Protein AF-A0A423VY91-F1 (afdb_monomer_lite)

Foldseek 3Di:
DDDPAPCVCVPDPADEAEAALNPDDDPPNQGDDRHYGHQQLVQADWDADPVRPDIDGGQNHFQLSNCVVCVVVVDDAQAAPDRSHGGNVQLVVQHHGPCCVPQNTRVSRDPDDDDDDDDDDD

pLDDT: mean 89.44, std 15.61, range [34.31, 98.62]

Structure (mmCIF, N/CA/C/O backbone):
data_AF-A0A423VY91-F1
#
_entry.id   AF-A0A423VY91-F1
#
loop_
_atom_site.group_PDB
_atom_site.id
_atom_site.type_symbol
_atom_site.label_atom_id
_atom_site.label_alt_id
_atom_site.label_comp_id
_atom_site.label_asym_id
_atom_site.label_entity_id
_atom_site.label_seq_id
_atom_site.pdbx_PDB_ins_code
_atom_site.Cartn_x
_atom_site.Cartn_y
_atom_site.Cartn_z
_atom_site.occupancy
_atom_site.B_iso_or_equiv
_atom_site.auth_seq_id
_atom_site.auth_comp_id
_atom_site.auth_asym_id
_atom_site.auth_atom_id
_atom_site.pdbx_PDB_model_num
ATOM 1 N N . MET A 1 1 ? 13.676 -21.481 0.691 1.00 34.31 1 MET A N 1
ATOM 2 C CA . MET A 1 1 ? 13.414 -20.821 -0.604 1.00 34.31 1 MET A CA 1
ATOM 3 C C . MET A 1 1 ? 13.951 -19.410 -0.465 1.00 34.31 1 MET A C 1
ATOM 5 O O . MET A 1 1 ? 13.561 -18.755 0.490 1.00 34.31 1 MET A O 1
ATOM 9 N N . ALA A 1 2 ? 14.934 -19.019 -1.275 1.00 35.00 2 ALA A N 1
ATOM 10 C CA . ALA A 1 2 ? 15.563 -17.703 -1.169 1.00 35.00 2 ALA A CA 1
ATOM 11 C C . ALA A 1 2 ? 14.584 -16.615 -1.638 1.00 35.00 2 ALA A C 1
ATOM 13 O O . ALA A 1 2 ? 13.903 -16.809 -2.647 1.00 35.00 2 ALA A O 1
ATOM 14 N N . SER A 1 3 ? 14.489 -15.517 -0.885 1.00 37.69 3 SER A N 1
ATOM 15 C CA . SER A 1 3 ? 13.772 -14.312 -1.307 1.00 37.69 3 SER A CA 1
ATOM 16 C C . SER A 1 3 ? 14.386 -13.774 -2.604 1.00 37.69 3 SER A C 1
ATOM 18 O O . SER A 1 3 ? 15.598 -13.886 -2.785 1.00 37.69 3 SER A O 1
ATOM 20 N N . PRO A 1 4 ? 13.595 -13.209 -3.530 1.00 46.44 4 PRO A N 1
ATOM 21 C CA . PRO A 1 4 ? 14.158 -12.485 -4.660 1.00 46.44 4 PRO A CA 1
ATOM 22 C C . PRO A 1 4 ? 14.829 -11.206 -4.138 1.00 46.44 4 PRO A C 1
ATOM 24 O O . PRO A 1 4 ? 14.155 -10.234 -3.803 1.00 46.44 4 PRO A O 1
ATOM 27 N N . ASP A 1 5 ? 16.156 -11.235 -4.033 1.00 53.31 5 ASP A N 1
ATOM 28 C CA . ASP A 1 5 ? 16.967 -10.092 -3.623 1.00 53.31 5 ASP A CA 1
ATOM 29 C C . ASP A 1 5 ? 17.064 -9.067 -4.770 1.00 53.31 5 ASP A C 1
ATOM 31 O O . ASP A 1 5 ? 17.256 -9.412 -5.945 1.00 53.31 5 ASP A O 1
ATOM 35 N N . ILE A 1 6 ? 16.942 -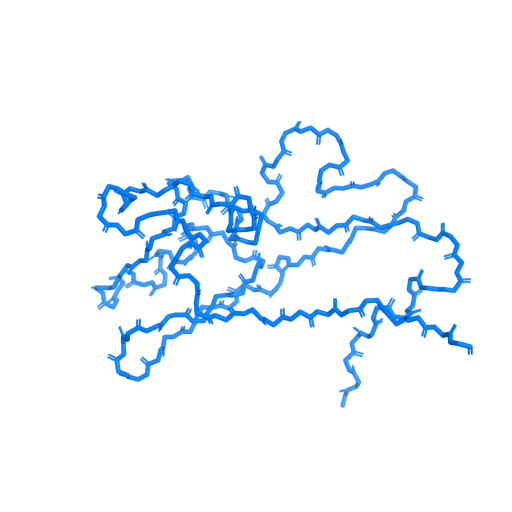7.779 -4.428 1.00 57.72 6 ILE A N 1
ATOM 36 C CA . ILE A 1 6 ? 17.064 -6.642 -5.364 1.00 57.72 6 ILE A CA 1
ATOM 37 C C . ILE A 1 6 ? 18.459 -6.556 -6.019 1.00 57.72 6 ILE A C 1
ATOM 39 O O . ILE A 1 6 ? 18.631 -5.886 -7.034 1.00 57.72 6 ILE A O 1
ATOM 43 N N . ASP A 1 7 ? 19.425 -7.313 -5.501 1.00 53.34 7 ASP A N 1
ATOM 44 C CA . ASP A 1 7 ? 20.802 -7.468 -5.978 1.00 53.34 7 ASP A CA 1
ATOM 45 C C . ASP A 1 7 ? 20.926 -7.822 -7.464 1.00 53.34 7 ASP A C 1
ATOM 47 O O . ASP A 1 7 ? 21.921 -7.491 -8.107 1.00 53.34 7 ASP A O 1
ATOM 51 N N . SER A 1 8 ? 19.924 -8.486 -8.048 1.00 53.03 8 SER A N 1
ATOM 52 C CA . SER A 1 8 ? 19.940 -8.804 -9.485 1.00 53.03 8 SER A CA 1
ATOM 53 C C . SER A 1 8 ? 19.848 -7.565 -10.389 1.00 53.03 8 SER A C 1
ATOM 55 O O . SER A 1 8 ? 20.242 -7.634 -11.552 1.00 53.03 8 SER A O 1
ATOM 57 N N . VAL A 1 9 ? 19.384 -6.428 -9.857 1.00 55.28 9 VAL A N 1
ATOM 58 C CA . VAL A 1 9 ? 19.322 -5.134 -10.558 1.00 55.28 9 VAL A CA 1
ATOM 59 C C . VAL A 1 9 ? 20.632 -4.339 -10.398 1.00 55.28 9 VAL A C 1
ATOM 61 O O . VAL A 1 9 ? 20.870 -3.400 -11.149 1.00 55.28 9 VAL A O 1
ATOM 64 N N . ASP A 1 10 ? 21.524 -4.742 -9.487 1.00 56.25 10 ASP A N 1
ATOM 65 C CA . ASP A 1 10 ? 22.726 -3.986 -9.088 1.00 56.25 10 ASP A CA 1
ATOM 66 C C . ASP A 1 10 ? 24.012 -4.376 -9.854 1.00 56.25 10 ASP A C 1
ATOM 68 O O . ASP A 1 10 ? 25.097 -3.865 -9.595 1.00 56.25 10 ASP A O 1
ATOM 72 N N . GLN A 1 11 ? 23.942 -5.270 -10.848 1.00 50.97 11 GLN A N 1
ATOM 73 C CA . GLN A 1 11 ? 25.140 -5.706 -11.597 1.00 50.97 11 GLN A CA 1
ATOM 74 C C . GLN A 1 11 ? 25.591 -4.730 -12.714 1.00 50.97 11 GLN A C 1
ATOM 76 O O . GLN A 1 11 ? 26.460 -5.058 -13.521 1.00 50.97 11 GLN A O 1
ATOM 81 N N . GLY A 1 12 ? 25.029 -3.516 -12.759 1.00 58.94 12 GLY A N 1
ATOM 82 C CA . GLY A 1 12 ? 25.343 -2.431 -13.698 1.00 58.94 12 GLY A CA 1
ATOM 83 C C . GLY A 1 12 ? 24.411 -1.227 -13.495 1.00 58.94 12 GLY A C 1
ATOM 84 O O . GLY A 1 12 ? 23.555 -1.257 -12.618 1.00 58.94 12 GLY A O 1
ATOM 85 N N . SER A 1 13 ? 24.528 -0.168 -14.311 1.00 65.00 13 SER A N 1
ATOM 86 C CA . SER A 1 13 ? 23.634 1.010 -14.284 1.00 65.00 13 SER A CA 1
ATOM 87 C C . SER A 1 13 ? 22.217 0.692 -14.803 1.00 65.00 13 SER A C 1
ATOM 89 O O . SER A 1 13 ? 21.729 1.312 -15.749 1.00 65.00 13 SER A O 1
ATOM 91 N N . CYS A 1 14 ? 21.563 -0.326 -14.246 1.00 75.62 14 CYS A N 1
ATOM 92 C CA . CYS A 1 14 ? 20.200 -0.691 -14.587 1.00 75.62 14 CYS A CA 1
ATOM 93 C C . CYS A 1 14 ? 19.245 0.247 -13.852 1.00 75.62 14 CYS A C 1
ATOM 95 O O . CYS A 1 14 ? 19.035 0.139 -12.644 1.00 75.62 14 CYS A O 1
ATOM 97 N N . HIS A 1 15 ? 18.650 1.184 -14.583 1.00 87.25 15 HIS A N 1
ATOM 98 C CA . HIS A 1 15 ? 17.612 2.020 -14.006 1.00 87.25 15 HIS A CA 1
ATOM 99 C C . HIS A 1 15 ? 16.378 1.182 -13.670 1.00 87.25 15 HIS A C 1
ATOM 101 O O . HIS A 1 15 ? 15.974 0.301 -14.439 1.00 87.25 15 HIS A O 1
ATOM 107 N N . PHE A 1 16 ? 15.747 1.497 -12.544 1.00 90.12 16 PHE A N 1
ATOM 108 C CA . PHE A 1 16 ? 14.495 0.875 -12.155 1.00 90.12 16 PHE A CA 1
ATOM 109 C C . PHE A 1 16 ? 13.441 1.909 -11.767 1.00 90.12 16 PHE A C 1
ATOM 111 O O . PHE A 1 16 ? 13.754 3.014 -11.327 1.00 90.12 16 PHE A O 1
ATOM 118 N N . ALA A 1 17 ? 12.179 1.522 -11.927 1.00 92.50 17 ALA A N 1
ATOM 119 C CA . ALA A 1 17 ? 11.026 2.195 -11.346 1.00 92.50 17 ALA A CA 1
ATOM 120 C C . ALA A 1 17 ? 10.315 1.242 -10.386 1.00 92.50 17 ALA A C 1
ATOM 122 O O . ALA A 1 17 ? 10.344 0.027 -10.574 1.00 92.50 17 ALA A O 1
ATOM 123 N N . VAL A 1 18 ? 9.643 1.793 -9.379 1.00 93.69 18 VAL A N 1
ATOM 124 C CA . VAL A 1 18 ? 8.829 1.022 -8.436 1.00 93.69 18 VAL A CA 1
ATOM 125 C C . VAL A 1 18 ? 7.364 1.345 -8.679 1.00 93.69 18 VAL A C 1
ATOM 127 O O . VAL A 1 18 ? 6.975 2.511 -8.753 1.00 93.69 18 VAL A O 1
ATOM 130 N N . ARG A 1 19 ? 6.538 0.308 -8.807 1.00 95.94 19 ARG A N 1
ATOM 131 C CA . ARG A 1 19 ? 5.111 0.434 -9.091 1.00 95.94 19 ARG A CA 1
ATOM 132 C C . ARG A 1 19 ? 4.285 -0.188 -7.969 1.00 95.94 19 ARG A C 1
ATOM 134 O O . ARG A 1 19 ? 4.348 -1.383 -7.728 1.00 95.94 19 ARG A O 1
ATOM 141 N N . SER A 1 20 ? 3.480 0.648 -7.316 1.00 96.31 20 SER A N 1
ATOM 142 C CA . SER A 1 20 ? 2.331 0.235 -6.494 1.00 96.31 20 SER A CA 1
ATOM 143 C C . SER A 1 20 ? 1.092 0.137 -7.411 1.00 96.31 20 SER A C 1
ATOM 145 O O . SER A 1 20 ? 1.130 -0.549 -8.422 1.00 96.31 20 SER A O 1
ATOM 147 N N . GLY A 1 21 ? 0.018 0.890 -7.165 1.00 94.88 21 GLY A N 1
ATOM 148 C CA . GLY A 1 21 ? -1.186 0.881 -8.016 1.00 94.88 21 GLY A CA 1
ATOM 149 C C . GLY A 1 21 ? -1.056 1.602 -9.370 1.00 94.88 21 GLY A C 1
ATOM 150 O O . GLY A 1 21 ? -1.983 1.565 -10.169 1.00 94.88 21 GLY A O 1
ATOM 151 N N . GLY A 1 22 ? 0.060 2.288 -9.647 1.00 95.00 22 GLY A N 1
ATOM 152 C CA . GLY A 1 22 ? 0.311 2.923 -10.953 1.00 95.00 22 GLY A CA 1
ATOM 153 C C . GLY A 1 22 ? -0.595 4.114 -11.308 1.00 95.00 22 GLY A C 1
ATOM 154 O O . GLY A 1 22 ? -0.747 4.431 -12.481 1.00 95.00 22 GLY A O 1
ATOM 155 N N . HIS A 1 23 ? -1.199 4.777 -10.318 1.00 94.94 23 HIS A N 1
ATOM 156 C CA . HIS A 1 23 ? -2.205 5.835 -10.523 1.00 94.94 23 HIS A CA 1
ATOM 157 C C . HIS A 1 23 ? -1.610 7.229 -10.837 1.00 94.94 23 HIS A C 1
ATOM 159 O O . HIS A 1 23 ? -2.335 8.197 -11.070 1.00 94.94 23 HIS A O 1
ATOM 165 N N . MET A 1 24 ? -0.285 7.371 -10.805 1.00 90.56 24 MET A N 1
ATOM 166 C CA . MET A 1 24 ? 0.385 8.644 -11.067 1.00 90.56 24 MET A CA 1
ATOM 167 C C . MET A 1 24 ? 0.463 8.889 -12.585 1.00 90.56 24 MET A C 1
ATOM 169 O O . MET A 1 24 ? 0.967 8.046 -13.319 1.00 90.56 24 MET A O 1
ATOM 173 N N . GLY A 1 25 ? -0.059 10.026 -13.058 1.00 86.69 25 GLY A N 1
ATOM 174 C CA . GLY A 1 25 ? -0.320 10.259 -14.488 1.00 86.69 25 GLY A CA 1
ATOM 175 C C . GLY A 1 25 ? 0.851 10.775 -15.334 1.00 86.69 25 GLY A C 1
ATOM 176 O O . GLY A 1 25 ? 0.685 10.937 -16.540 1.00 86.69 25 GLY A O 1
ATOM 177 N N . PHE A 1 26 ? 2.013 11.067 -14.741 1.00 86.06 26 PHE A N 1
ATOM 178 C CA . PHE A 1 26 ? 3.189 11.520 -15.492 1.00 86.06 26 PHE A CA 1
ATOM 179 C C . PHE A 1 26 ? 4.092 10.346 -15.894 1.00 86.06 26 PHE A C 1
ATOM 181 O O . PHE A 1 26 ? 4.214 9.352 -15.177 1.00 86.06 26 PHE A O 1
ATOM 188 N N . ALA A 1 27 ? 4.733 10.458 -17.059 1.00 84.81 27 ALA A N 1
ATOM 189 C CA . ALA A 1 27 ? 5.646 9.436 -17.564 1.00 84.81 27 ALA A CA 1
ATOM 190 C C . ALA A 1 27 ? 6.839 9.242 -16.614 1.00 84.81 27 ALA A C 1
ATOM 192 O O . ALA A 1 27 ? 7.383 10.215 -16.094 1.00 84.81 27 ALA A O 1
ATOM 193 N N . GLY A 1 28 ? 7.248 7.991 -16.390 1.00 83.56 28 GLY A N 1
ATOM 194 C CA . GLY A 1 28 ? 8.358 7.665 -15.492 1.00 83.56 28 GLY A CA 1
ATOM 195 C C . GLY A 1 28 ? 7.969 7.535 -14.014 1.00 83.56 28 GLY A C 1
ATOM 196 O O . GLY A 1 28 ? 8.808 7.172 -13.198 1.00 83.56 28 GLY A O 1
ATOM 197 N N . ALA A 1 29 ? 6.713 7.816 -13.640 1.00 85.44 29 ALA A N 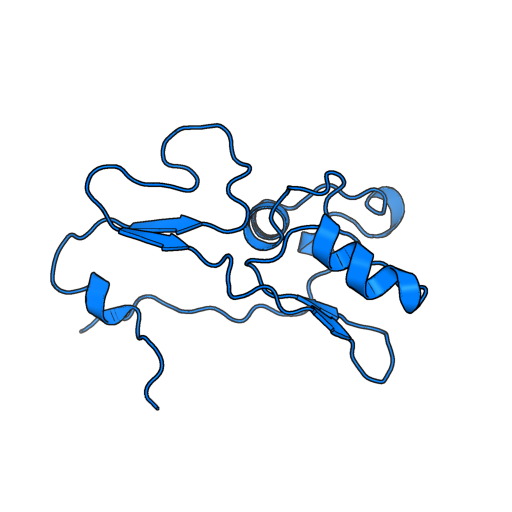1
ATOM 198 C CA . ALA A 1 29 ? 6.279 7.800 -12.239 1.00 85.44 29 ALA A CA 1
ATOM 199 C C . ALA A 1 29 ? 6.159 6.396 -11.634 1.00 85.44 29 ALA A C 1
ATOM 201 O O . ALA A 1 29 ? 6.415 6.189 -10.453 1.00 85.44 29 ALA A O 1
ATOM 202 N N . ALA A 1 30 ? 5.672 5.454 -12.440 1.00 89.50 30 ALA A N 1
ATOM 203 C CA . ALA A 1 30 ? 5.379 4.075 -12.046 1.00 89.50 30 ALA A CA 1
ATOM 204 C C . ALA A 1 30 ? 5.797 3.083 -13.145 1.00 89.50 30 ALA A C 1
ATOM 206 O O . ALA A 1 30 ? 5.261 1.980 -13.250 1.00 89.50 30 ALA A O 1
ATOM 207 N N . ASN A 1 31 ? 6.696 3.523 -14.023 1.00 91.81 31 ASN A N 1
ATOM 208 C CA . ASN A 1 31 ? 7.276 2.767 -15.121 1.00 91.81 31 ASN A CA 1
ATOM 209 C C . ASN A 1 31 ? 8.616 3.398 -15.509 1.00 91.81 31 ASN A C 1
ATOM 211 O O . ASN A 1 31 ? 8.941 4.498 -15.071 1.00 91.81 31 ASN A O 1
ATOM 215 N N . ILE A 1 32 ? 9.381 2.719 -16.356 1.00 93.38 32 ILE A N 1
ATOM 216 C CA . ILE A 1 32 ? 10.632 3.253 -16.885 1.00 93.38 32 ILE A CA 1
ATOM 217 C C . ILE A 1 32 ? 10.866 2.771 -18.314 1.00 93.38 32 ILE A C 1
ATOM 219 O O . ILE A 1 32 ? 10.528 1.638 -18.657 1.00 93.38 32 ILE A O 1
ATOM 223 N N . ALA A 1 33 ? 11.426 3.639 -19.157 1.00 90.44 33 ALA A N 1
ATOM 224 C CA . ALA A 1 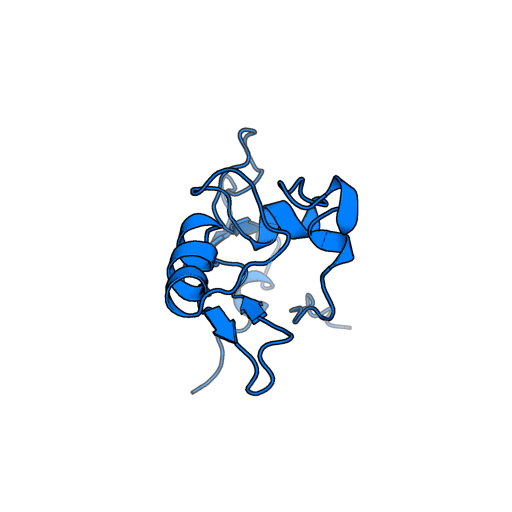33 ? 11.893 3.256 -20.483 1.00 90.44 33 ALA A CA 1
ATOM 225 C C . ALA A 1 33 ? 13.297 2.652 -20.372 1.00 90.44 33 ALA A C 1
ATOM 227 O O . ALA A 1 33 ? 14.153 3.222 -19.701 1.00 90.44 33 ALA A O 1
ATOM 228 N N . ASN A 1 34 ? 13.543 1.535 -21.062 1.00 89.44 34 ASN A N 1
ATOM 229 C CA . ASN A 1 34 ? 14.854 0.873 -21.102 1.00 89.44 34 ASN A CA 1
ATOM 230 C C . ASN A 1 34 ? 15.408 0.509 -19.706 1.00 89.44 34 ASN A C 1
ATOM 232 O O . ASN A 1 34 ? 16.602 0.646 -19.452 1.00 89.44 34 ASN A O 1
ATOM 236 N N . GLY A 1 35 ? 14.537 0.061 -18.801 1.00 89.69 35 GLY A N 1
ATOM 237 C CA . GLY A 1 35 ? 14.895 -0.348 -17.444 1.00 89.69 35 GLY A CA 1
ATOM 238 C C . GLY A 1 35 ? 13.912 -1.373 -16.884 1.00 89.69 35 GLY A C 1
ATOM 239 O O . GLY A 1 35 ? 13.052 -1.884 -17.603 1.00 89.69 35 GLY A O 1
ATOM 240 N N . VAL A 1 36 ? 14.021 -1.656 -15.589 1.00 91.44 36 VAL A N 1
ATOM 241 C CA . VAL A 1 36 ? 13.176 -2.643 -14.902 1.00 91.44 36 VAL A CA 1
ATOM 242 C C . VAL A 1 36 ? 12.085 -1.939 -14.102 1.00 91.44 36 VAL A C 1
ATOM 244 O O . VAL A 1 36 ? 12.354 -1.028 -13.328 1.00 91.44 36 VAL A O 1
ATOM 247 N N . THR A 1 37 ? 10.833 -2.367 -14.254 1.00 93.44 37 THR A N 1
ATOM 248 C CA . THR A 1 37 ? 9.767 -1.945 -13.335 1.00 93.44 37 THR A CA 1
ATOM 249 C C . THR A 1 37 ? 9.571 -3.026 -12.284 1.00 93.44 37 THR A C 1
ATOM 251 O O . THR A 1 37 ? 9.190 -4.147 -12.611 1.00 93.44 37 THR A O 1
ATOM 254 N N . ILE A 1 38 ? 9.823 -2.682 -11.026 1.00 94.12 38 ILE A N 1
ATOM 255 C CA . ILE A 1 38 ? 9.516 -3.517 -9.870 1.00 94.12 38 ILE A CA 1
ATOM 256 C C . ILE A 1 38 ? 8.031 -3.316 -9.558 1.00 94.12 38 ILE A C 1
ATOM 258 O O . ILE A 1 38 ? 7.646 -2.328 -8.928 1.00 94.12 38 ILE A O 1
ATOM 262 N N . ASP A 1 39 ? 7.192 -4.219 -10.065 1.00 95.75 39 ASP A N 1
ATOM 263 C CA . ASP A 1 39 ? 5.750 -4.212 -9.813 1.00 95.75 39 ASP A CA 1
ATOM 264 C C . ASP A 1 39 ? 5.437 -4.919 -8.490 1.00 95.75 39 ASP A C 1
ATOM 266 O O . ASP A 1 39 ? 5.655 -6.121 -8.330 1.00 95.75 39 ASP A O 1
ATOM 270 N N . LEU A 1 40 ? 4.931 -4.151 -7.529 1.00 97.12 40 LEU A N 1
ATOM 271 C CA . LEU A 1 40 ? 4.590 -4.622 -6.195 1.00 97.12 40 LEU A CA 1
ATOM 272 C C . LEU A 1 40 ? 3.152 -5.133 -6.109 1.00 97.12 40 LEU A C 1
ATOM 274 O O . LEU A 1 40 ? 2.744 -5.523 -5.024 1.00 97.12 40 LEU A O 1
ATOM 278 N N . GLY A 1 41 ? 2.373 -5.152 -7.196 1.00 96.81 41 GLY A N 1
ATOM 279 C CA . GLY A 1 41 ? 0.938 -5.467 -7.186 1.00 96.81 41 GLY A CA 1
ATOM 280 C C . GLY A 1 41 ? 0.564 -6.832 -6.590 1.00 96.81 41 GLY A C 1
ATOM 281 O O . GLY A 1 41 ? -0.569 -7.013 -6.144 1.00 96.81 41 GLY A O 1
ATOM 282 N N . ALA A 1 42 ? 1.507 -7.778 -6.531 1.00 97.31 42 ALA A N 1
ATOM 283 C CA . ALA A 1 42 ? 1.333 -9.063 -5.848 1.00 97.31 42 ALA A CA 1
ATOM 284 C C . ALA A 1 42 ? 1.499 -8.982 -4.313 1.00 97.31 42 ALA A C 1
ATOM 286 O O . ALA A 1 42 ? 1.012 -9.851 -3.598 1.00 97.31 42 ALA A O 1
ATOM 287 N N . LEU A 1 43 ? 2.147 -7.937 -3.789 1.00 97.81 43 LEU A N 1
ATOM 288 C CA . LEU A 1 43 ? 2.269 -7.641 -2.358 1.00 97.81 43 LEU A CA 1
ATOM 289 C C . LEU A 1 43 ? 1.033 -6.865 -1.882 1.00 97.81 43 LEU A C 1
ATOM 291 O O . LEU A 1 43 ? 1.122 -5.695 -1.511 1.00 97.81 43 LEU A O 1
ATOM 295 N N . ASN A 1 44 ? -0.135 -7.500 -1.962 1.00 98.06 44 ASN A N 1
ATOM 296 C CA . ASN A 1 44 ? -1.446 -6.876 -1.751 1.00 98.06 44 ASN A CA 1
ATOM 297 C C . ASN A 1 44 ? -2.236 -7.470 -0.570 1.00 98.06 44 ASN A C 1
ATOM 299 O O . ASN A 1 44 ? -3.457 -7.320 -0.512 1.00 98.06 44 ASN A O 1
ATOM 303 N N . SER A 1 45 ? -1.552 -8.138 0.363 1.00 98.19 45 SER A N 1
ATOM 304 C CA . SER A 1 45 ? -2.180 -8.672 1.572 1.00 98.19 45 SER A CA 1
ATOM 305 C C . SER A 1 45 ? -2.763 -7.557 2.442 1.00 98.19 45 SER A C 1
ATOM 307 O O . SER A 1 45 ? -2.247 -6.440 2.495 1.00 98.19 45 SER A O 1
ATOM 309 N N . VAL A 1 46 ? -3.858 -7.871 3.127 1.00 98.56 46 VAL A N 1
ATOM 310 C CA . VAL A 1 46 ? -4.471 -7.016 4.144 1.00 98.56 46 VAL A CA 1
ATOM 311 C C . VAL A 1 46 ? -4.737 -7.910 5.341 1.00 98.56 46 VAL A C 1
ATOM 313 O O . VAL A 1 46 ? -5.434 -8.913 5.218 1.00 98.56 46 VAL A O 1
ATOM 316 N N . GLU A 1 47 ? -4.141 -7.568 6.474 1.00 98.12 47 GLU A N 1
ATOM 317 C CA . GLU A 1 47 ? -4.250 -8.320 7.720 1.00 98.12 47 GLU A CA 1
ATOM 318 C C . GLU A 1 47 ? -4.594 -7.356 8.851 1.00 98.12 47 GLU A C 1
ATOM 320 O O . GLU A 1 47 ? -4.127 -6.219 8.870 1.00 98.12 47 GLU A O 1
ATOM 325 N N . VAL A 1 48 ? -5.411 -7.799 9.801 1.00 98.31 48 VAL A N 1
ATOM 326 C CA . VAL A 1 48 ? -5.858 -6.986 10.938 1.00 98.31 48 VAL A CA 1
ATOM 327 C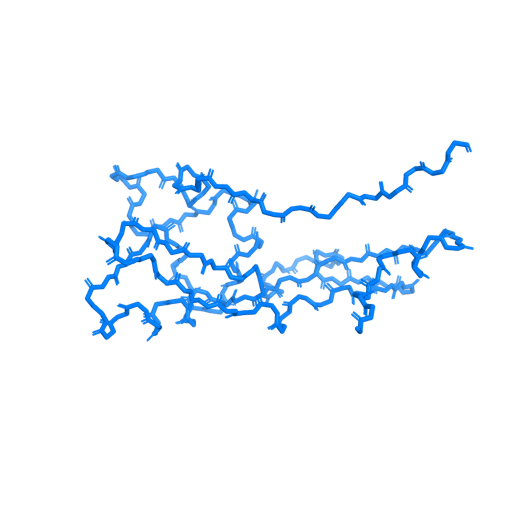 C . VAL A 1 48 ? -5.358 -7.625 12.225 1.00 98.31 48 VAL A C 1
ATOM 329 O O . VAL A 1 48 ? -5.415 -8.846 12.370 1.00 98.31 48 VAL A O 1
ATOM 332 N N . THR A 1 49 ? -4.865 -6.813 13.159 1.00 97.44 49 THR A N 1
ATOM 333 C CA . THR A 1 49 ? -4.435 -7.293 14.478 1.00 97.44 49 THR A CA 1
ATOM 334 C C . THR A 1 49 ? -5.611 -7.860 15.279 1.00 97.44 49 THR A C 1
ATOM 336 O O . THR A 1 49 ? -6.763 -7.480 15.076 1.00 97.44 49 THR A O 1
ATOM 339 N N . GLU A 1 50 ? -5.334 -8.767 16.219 1.00 97.19 50 GLU A N 1
ATOM 340 C CA . GLU A 1 50 ? -6.372 -9.433 17.026 1.00 97.19 50 GLU A CA 1
ATOM 341 C C . GLU A 1 50 ? -7.220 -8.443 17.846 1.00 97.19 50 GLU A C 1
ATOM 343 O O . GLU A 1 50 ? -8.434 -8.600 17.960 1.00 97.19 50 GLU A O 1
ATOM 348 N N . ASP A 1 51 ? -6.597 -7.376 18.352 1.00 97.31 51 ASP A N 1
ATOM 349 C CA . ASP A 1 51 ? -7.256 -6.280 19.073 1.00 97.31 51 ASP A CA 1
ATOM 350 C C . ASP A 1 51 ? -7.997 -5.292 18.153 1.00 97.31 51 ASP A C 1
ATOM 352 O O . ASP A 1 51 ? -8.704 -4.403 18.629 1.00 97.31 51 ASP A O 1
ATOM 356 N N . ARG A 1 52 ? -7.866 -5.469 16.831 1.00 97.25 52 ARG A N 1
ATOM 357 C CA . ARG A 1 52 ? -8.551 -4.715 15.775 1.00 97.25 52 ARG A CA 1
ATOM 358 C C . ARG A 1 52 ? -8.198 -3.228 15.736 1.00 97.25 52 ARG A C 1
ATOM 360 O O . ARG A 1 52 ? -8.982 -2.428 15.225 1.00 97.25 52 ARG A O 1
ATOM 367 N N . THR A 1 53 ? -7.030 -2.856 16.261 1.00 96.25 53 THR A N 1
ATOM 368 C CA . THR A 1 53 ? -6.566 -1.461 16.301 1.00 96.25 53 THR A CA 1
ATOM 369 C C . THR A 1 53 ? -5.660 -1.089 15.129 1.00 96.25 53 THR A C 1
ATOM 371 O O . THR A 1 53 ? -5.542 0.095 14.814 1.00 96.25 53 THR A O 1
ATOM 374 N N . MET A 1 54 ? -5.056 -2.070 14.449 1.00 97.12 54 MET A N 1
ATOM 375 C CA . ME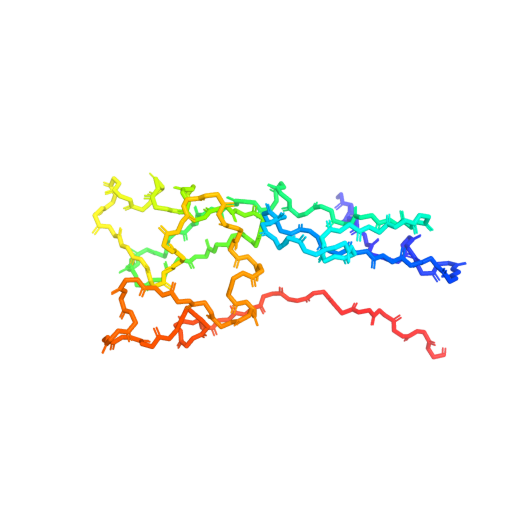T A 1 54 ? -4.149 -1.846 13.323 1.00 97.12 54 MET A CA 1
ATOM 376 C C . MET A 1 54 ? -4.445 -2.781 12.150 1.00 97.12 54 MET A C 1
ATOM 378 O O . MET A 1 54 ? -4.905 -3.911 12.321 1.00 97.12 54 MET A O 1
ATOM 382 N N . ALA A 1 55 ? -4.130 -2.304 10.946 1.00 98.00 55 ALA A N 1
ATOM 383 C CA . ALA A 1 55 ? -4.117 -3.108 9.734 1.00 98.00 55 ALA A CA 1
ATOM 384 C C . ALA A 1 55 ? -2.715 -3.085 9.112 1.00 98.00 55 ALA A C 1
ATOM 386 O O . ALA A 1 55 ? -2.164 -2.013 8.856 1.00 98.00 55 ALA A O 1
ATOM 387 N N . SER A 1 56 ? -2.153 -4.264 8.856 1.00 98.19 56 SER A N 1
ATOM 388 C CA . SER A 1 56 ? -0.969 -4.436 8.018 1.00 98.19 56 SER A CA 1
ATOM 389 C C . SER A 1 56 ? -1.424 -4.532 6.568 1.00 98.19 56 SER A C 1
ATOM 391 O O . SER A 1 56 ? -2.244 -5.383 6.220 1.00 98.19 56 SER A O 1
ATOM 393 N N . VAL A 1 57 ? -0.938 -3.621 5.727 1.00 98.44 57 VAL A N 1
ATOM 394 C CA . VAL A 1 57 ? -1.390 -3.487 4.342 1.00 98.44 57 VAL A CA 1
ATOM 395 C C . VAL A 1 57 ? -0.196 -3.560 3.407 1.00 98.44 57 VAL A C 1
ATOM 397 O O . VAL A 1 57 ? 0.724 -2.744 3.476 1.00 98.44 57 VAL A O 1
ATOM 400 N N . GLY A 1 58 ? -0.239 -4.519 2.491 1.00 98.19 58 GLY A N 1
ATOM 401 C CA . GLY A 1 58 ? 0.721 -4.652 1.415 1.00 98.19 58 GLY A CA 1
ATOM 402 C C . GLY A 1 58 ? 0.698 -3.427 0.500 1.00 98.19 58 GLY A C 1
ATOM 403 O O . GLY A 1 58 ? -0.350 -2.986 0.026 1.00 98.19 58 GLY A O 1
ATOM 404 N N . VAL A 1 59 ? 1.878 -2.875 0.219 1.00 97.25 59 VAL A N 1
ATOM 405 C CA . VAL A 1 59 ? 2.041 -1.645 -0.578 1.00 97.25 59 VAL A CA 1
ATOM 406 C C . VAL A 1 59 ? 1.555 -1.779 -2.026 1.00 97.25 59 VAL A C 1
ATOM 408 O O . VAL A 1 59 ? 1.335 -0.763 -2.690 1.00 97.25 59 VAL A O 1
ATOM 411 N N . GLY A 1 60 ? 1.379 -3.007 -2.518 1.00 97.81 60 GLY A N 1
ATOM 412 C CA . GLY A 1 60 ? 0.801 -3.333 -3.819 1.00 97.81 60 GLY A CA 1
ATOM 413 C C . GLY A 1 60 ? -0.721 -3.279 -3.882 1.00 97.81 60 GLY A C 1
ATOM 414 O O . GLY A 1 60 ? -1.270 -3.255 -4.981 1.00 97.81 60 GLY A O 1
ATOM 415 N N . ALA A 1 61 ? -1.408 -3.250 -2.736 1.00 98.50 61 ALA A N 1
ATOM 416 C CA . ALA A 1 61 ? -2.862 -3.178 -2.695 1.00 98.50 61 ALA A CA 1
ATOM 417 C C . ALA A 1 61 ? -3.382 -1.835 -3.229 1.00 98.50 61 ALA A C 1
ATOM 419 O O . ALA A 1 61 ? -2.704 -0.802 -3.184 1.00 98.50 61 ALA A O 1
ATOM 420 N N . THR A 1 62 ? -4.627 -1.837 -3.694 1.00 98.50 62 THR A N 1
ATOM 421 C CA . THR A 1 62 ? -5.407 -0.623 -3.949 1.00 98.50 62 THR A CA 1
ATOM 422 C C . THR A 1 62 ? -6.315 -0.310 -2.763 1.00 98.50 62 THR A C 1
ATOM 424 O O . THR A 1 62 ? -6.714 -1.205 -2.017 1.00 98.50 62 THR A O 1
ATOM 427 N N . TRP A 1 63 ? -6.699 0.955 -2.586 1.00 98.38 63 TRP A N 1
ATOM 428 C CA . TRP A 1 63 ? -7.612 1.331 -1.499 1.00 98.38 63 TRP A CA 1
ATOM 429 C C . TRP A 1 63 ? -8.975 0.645 -1.597 1.00 98.38 63 TRP A C 1
ATOM 431 O O . TRP A 1 63 ? -9.568 0.334 -0.569 1.00 98.38 63 TRP A O 1
ATOM 441 N N . GLY A 1 64 ? -9.437 0.328 -2.811 1.00 98.25 64 GLY A N 1
ATOM 442 C CA . GLY A 1 64 ? -10.624 -0.503 -3.009 1.00 98.25 64 GLY A CA 1
ATOM 443 C C . GLY A 1 64 ? -10.479 -1.884 -2.365 1.00 98.25 64 GLY A C 1
ATOM 444 O O . GLY A 1 64 ? -11.358 -2.294 -1.617 1.00 98.25 64 GLY A O 1
ATOM 445 N N . GLN A 1 65 ? -9.347 -2.565 -2.582 1.00 98.50 65 GLN A N 1
ATOM 446 C CA . GLN A 1 65 ? -9.076 -3.873 -1.970 1.00 98.50 65 GLN A CA 1
ATOM 447 C C . GLN A 1 65 ? -9.006 -3.788 -0.440 1.00 98.50 65 GLN A C 1
ATOM 449 O O . GLN A 1 65 ? -9.576 -4.635 0.244 1.00 98.50 65 GLN A O 1
ATOM 454 N N . VAL A 1 66 ? -8.357 -2.745 0.093 1.00 98.62 66 VAL A N 1
ATOM 455 C CA . VAL A 1 66 ? -8.265 -2.515 1.544 1.00 98.62 66 VAL A CA 1
ATOM 456 C C . VAL A 1 66 ? -9.652 -2.358 2.158 1.00 98.62 66 VAL A C 1
ATOM 458 O O . VAL A 1 66 ? -9.981 -3.054 3.115 1.00 98.62 66 VAL A O 1
ATOM 461 N N . TYR A 1 67 ? -10.498 -1.492 1.597 1.00 98.44 67 TYR A N 1
ATOM 462 C CA . TYR A 1 67 ? -11.840 -1.291 2.139 1.00 98.44 67 TYR A CA 1
ATOM 463 C C . TYR A 1 67 ? -12.729 -2.524 1.978 1.00 98.44 67 TYR A C 1
ATOM 465 O O . TYR A 1 67 ? -13.423 -2.866 2.927 1.00 98.44 67 TYR A O 1
ATOM 473 N N . SER A 1 68 ? -12.661 -3.246 0.853 1.00 98.38 68 SER A N 1
ATOM 474 C CA . SER A 1 68 ? -13.410 -4.500 0.681 1.00 98.38 68 SER A CA 1
ATOM 475 C C . SER A 1 68 ? -13.022 -5.578 1.697 1.00 98.38 68 SER A C 1
ATOM 477 O O . SER A 1 68 ? -13.857 -6.405 2.050 1.00 98.38 68 SER A O 1
ATOM 479 N N . HIS A 1 69 ? -11.778 -5.577 2.184 1.00 98.38 69 HIS A N 1
ATOM 480 C CA . HIS A 1 69 ? -11.343 -6.483 3.247 1.00 98.38 69 HIS A CA 1
ATOM 481 C C . HIS A 1 69 ? -11.814 -6.030 4.641 1.00 98.38 69 HIS A C 1
ATOM 483 O O . HIS A 1 69 ? -12.199 -6.857 5.465 1.00 98.38 69 HIS A O 1
ATOM 489 N N . LEU A 1 70 ? -11.797 -4.722 4.918 1.00 98.38 70 LEU A N 1
ATOM 490 C CA . LEU A 1 70 ? -12.132 -4.170 6.237 1.00 98.38 70 LEU A CA 1
ATOM 491 C C . LEU A 1 70 ? -13.641 -3.997 6.475 1.00 98.38 70 LEU A C 1
ATOM 493 O O . LEU A 1 70 ? -14.094 -4.091 7.618 1.00 98.38 70 LEU A O 1
ATOM 497 N N . GLU A 1 71 ? -14.425 -3.766 5.421 1.00 97.88 71 GLU A N 1
ATOM 498 C CA . GLU A 1 71 ? -15.866 -3.501 5.507 1.00 97.88 71 GLU A CA 1
ATOM 499 C C . GLU A 1 71 ? -16.655 -4.644 6.173 1.00 97.88 71 GLU A C 1
ATOM 501 O O . GLU A 1 71 ? -17.417 -4.346 7.095 1.00 97.88 71 GLU A O 1
ATOM 506 N N . PRO A 1 72 ? -16.454 -5.938 5.840 1.00 98.19 72 PRO A N 1
ATOM 507 C CA . PRO A 1 72 ? -17.145 -7.041 6.519 1.00 98.19 72 PRO A CA 1
ATOM 508 C C . PRO A 1 72 ? -16.827 -7.138 8.014 1.00 98.19 72 PRO A C 1
ATOM 510 O O . PRO A 1 72 ? -17.594 -7.716 8.782 1.00 98.19 72 PRO A O 1
ATOM 513 N N . LEU A 1 73 ? -15.695 -6.572 8.437 1.00 97.88 73 LEU A N 1
ATOM 514 C CA . LEU A 1 73 ? -15.309 -6.489 9.839 1.00 97.88 73 LEU A CA 1
ATOM 515 C C . LEU A 1 73 ? -15.957 -5.265 10.516 1.00 97.88 73 LEU A C 1
ATOM 517 O O . LEU A 1 73 ? -15.974 -5.183 11.737 1.00 97.88 73 LEU A O 1
ATOM 521 N N . GLY A 1 74 ? -16.511 -4.305 9.777 1.00 97.88 74 GLY A N 1
ATOM 522 C CA . GLY A 1 74 ? -16.963 -3.027 10.333 1.00 97.88 74 GLY A CA 1
ATOM 523 C C . GLY A 1 74 ? -15.796 -2.125 10.744 1.00 97.88 74 GLY A C 1
ATOM 524 O O . GLY A 1 74 ? -15.924 -1.330 11.674 1.00 97.88 74 GLY A O 1
ATOM 525 N N . LEU A 1 75 ? -14.643 -2.280 10.087 1.00 98.06 75 LEU A N 1
ATOM 526 C CA . LEU A 1 75 ? -13.445 -1.470 10.301 1.00 98.06 75 LEU A CA 1
ATOM 527 C C . LEU A 1 75 ? -13.204 -0.538 9.112 1.00 98.06 75 LEU A C 1
ATOM 529 O O . LEU A 1 75 ? -13.681 -0.762 8.001 1.00 98.06 75 LEU A O 1
ATOM 533 N N . SER A 1 76 ? -12.428 0.516 9.346 1.00 96.56 76 SER A N 1
ATOM 534 C CA . SER A 1 76 ? -11.938 1.405 8.297 1.00 96.56 76 SER A CA 1
ATOM 535 C C . SER A 1 76 ? -10.619 2.043 8.726 1.00 96.56 76 SER A C 1
ATOM 537 O O . SER A 1 76 ? -10.252 1.999 9.899 1.00 96.56 76 SER A O 1
ATOM 539 N N . VAL A 1 77 ? -9.910 2.636 7.772 1.00 97.00 77 VAL A N 1
ATOM 540 C CA . VAL A 1 77 ? -8.616 3.299 7.975 1.00 97.00 77 VAL A CA 1
ATOM 541 C C . VAL A 1 77 ? -8.598 4.638 7.244 1.00 97.00 77 VAL A C 1
ATOM 543 O O . VAL A 1 77 ? -9.361 4.845 6.298 1.00 97.00 77 VAL A O 1
ATOM 546 N N . ALA A 1 78 ? -7.706 5.544 7.648 1.00 97.19 78 ALA A N 1
ATOM 547 C CA . ALA A 1 78 ? -7.479 6.814 6.961 1.00 97.19 78 ALA A CA 1
ATOM 548 C C . ALA A 1 78 ? -6.756 6.603 5.619 1.00 97.19 78 ALA A C 1
ATOM 550 O O . ALA A 1 78 ? -5.591 6.945 5.469 1.00 97.19 78 ALA A O 1
ATOM 551 N N . GLY A 1 79 ? -7.439 6.024 4.632 1.00 97.25 79 GLY A N 1
ATOM 552 C CA . GLY A 1 79 ? -6.887 5.697 3.319 1.00 97.25 79 GLY A CA 1
ATOM 553 C C . GLY A 1 79 ? -7.315 6.638 2.197 1.00 97.25 79 GLY A C 1
ATOM 554 O O . GLY A 1 79 ? -8.090 7.577 2.397 1.00 97.25 79 GLY A O 1
ATOM 555 N N . GLY A 1 80 ? -6.852 6.347 0.982 1.00 97.31 80 GLY A N 1
ATOM 556 C CA . GLY A 1 80 ? -7.216 7.074 -0.228 1.00 97.31 80 GLY A CA 1
ATOM 557 C C . GLY A 1 80 ? -8.708 7.024 -0.549 1.00 97.31 80 GLY A C 1
ATOM 558 O O . GLY A 1 80 ? -9.409 6.065 -0.237 1.00 97.31 80 GLY A O 1
ATOM 559 N N . ARG A 1 81 ? -9.198 8.082 -1.202 1.00 95.94 81 ARG A N 1
ATOM 560 C CA . ARG A 1 81 ? -10.624 8.247 -1.543 1.00 95.94 81 ARG A CA 1
ATOM 561 C C . ARG A 1 81 ? -11.054 7.515 -2.815 1.00 95.94 81 ARG A C 1
ATOM 563 O O . ARG A 1 81 ? -12.233 7.241 -2.990 1.00 95.94 81 ARG A O 1
ATOM 570 N N . SER A 1 82 ? -10.112 7.247 -3.718 1.00 96.75 82 SER A N 1
ATOM 571 C CA . SER A 1 82 ? -10.378 6.631 -5.020 1.00 96.75 82 SER A CA 1
ATOM 572 C C . SER A 1 82 ? -9.918 5.176 -5.007 1.00 96.75 82 SER A C 1
ATOM 574 O O . SER A 1 82 ? -8.746 4.899 -4.752 1.00 96.75 82 SER A O 1
ATOM 576 N N . ALA A 1 83 ? -10.845 4.257 -5.288 1.00 97.31 83 ALA A N 1
ATOM 577 C CA . ALA A 1 83 ? -10.631 2.813 -5.221 1.00 97.31 83 ALA A CA 1
ATOM 578 C C . ALA A 1 83 ? -9.392 2.295 -5.986 1.00 97.31 83 ALA A C 1
ATOM 580 O O . ALA A 1 83 ? -8.662 1.501 -5.397 1.00 97.31 83 ALA A O 1
ATOM 581 N N . PRO A 1 84 ? -9.094 2.717 -7.235 1.00 96.88 84 PRO A N 1
ATOM 582 C CA . PRO A 1 84 ? -7.930 2.215 -7.977 1.00 96.88 84 PRO A CA 1
ATOM 583 C C . PRO A 1 84 ? -6.581 2.774 -7.504 1.00 96.88 84 PRO A C 1
ATOM 585 O O . PRO A 1 84 ? -5.540 2.357 -8.008 1.00 96.88 84 PRO A O 1
ATOM 588 N N . VAL A 1 85 ? -6.554 3.738 -6.578 1.00 97.81 85 VAL A N 1
ATOM 589 C CA . VAL A 1 85 ? -5.290 4.310 -6.105 1.00 97.81 85 VAL A CA 1
ATOM 590 C C . VAL A 1 85 ? -4.534 3.274 -5.274 1.00 97.81 85 VAL A C 1
ATOM 592 O O . VAL A 1 85 ? -5.095 2.665 -4.366 1.00 97.81 85 VAL A O 1
ATOM 595 N N . GLY A 1 86 ? -3.247 3.098 -5.576 1.00 97.88 86 GLY A N 1
ATOM 596 C CA . GLY A 1 86 ? -2.362 2.210 -4.824 1.00 97.88 86 GLY A CA 1
ATOM 597 C C . GLY A 1 86 ? -2.029 2.746 -3.435 1.00 97.88 86 GLY A C 1
ATOM 598 O O . GLY A 1 86 ? -1.808 3.949 -3.268 1.00 97.88 86 GLY A O 1
ATOM 599 N N . VAL A 1 87 ? -1.945 1.844 -2.460 1.00 98.44 87 VAL A N 1
ATOM 600 C CA . VAL A 1 87 ? -1.608 2.157 -1.067 1.00 98.44 87 VAL A CA 1
ATOM 601 C C . VAL A 1 87 ? -0.218 2.776 -0.979 1.00 98.44 87 VAL A C 1
ATOM 603 O O . VAL A 1 87 ? -0.086 3.893 -0.490 1.00 98.44 87 VAL A O 1
ATOM 606 N N . GLY A 1 88 ? 0.807 2.111 -1.523 1.00 97.19 88 GLY A N 1
ATOM 607 C CA . GLY A 1 88 ? 2.197 2.557 -1.388 1.00 97.19 88 GLY A CA 1
ATOM 608 C C . GLY A 1 88 ? 2.432 3.981 -1.899 1.00 97.19 88 GLY A C 1
ATOM 609 O O . GLY A 1 88 ? 2.961 4.820 -1.176 1.00 97.19 88 GLY A O 1
ATOM 610 N N . GLY A 1 89 ? 1.983 4.281 -3.121 1.00 96.44 89 GLY A N 1
ATOM 611 C CA . GLY A 1 89 ? 2.180 5.609 -3.714 1.00 96.44 89 GLY A CA 1
ATOM 612 C C . GLY A 1 89 ? 1.428 6.723 -2.979 1.00 96.44 89 GLY A C 1
ATOM 613 O O . GLY A 1 89 ? 1.980 7.801 -2.772 1.00 96.44 89 GLY A O 1
ATOM 614 N N . LEU A 1 90 ? 0.182 6.470 -2.562 1.00 97.88 90 LEU A N 1
ATOM 615 C CA . LEU A 1 90 ? -0.620 7.470 -1.856 1.00 97.88 90 LEU A CA 1
ATOM 616 C C . LEU A 1 90 ? -0.080 7.746 -0.454 1.00 97.88 90 LEU A C 1
ATOM 618 O O . LEU A 1 90 ? 0.042 8.908 -0.077 1.00 97.88 90 LEU A O 1
ATOM 622 N N . THR A 1 91 ? 0.249 6.694 0.294 1.00 97.75 91 THR A N 1
ATOM 623 C CA . THR A 1 91 ? 0.735 6.807 1.670 1.00 97.75 91 THR A CA 1
ATOM 624 C C . THR A 1 91 ? 2.088 7.513 1.725 1.00 97.75 91 THR A C 1
ATOM 626 O O . THR A 1 91 ? 2.261 8.427 2.524 1.00 97.75 91 THR A O 1
ATOM 629 N N . LEU A 1 92 ? 3.030 7.170 0.836 1.00 96.06 92 LEU A N 1
ATOM 630 C CA . LEU A 1 92 ? 4.345 7.828 0.784 1.00 96.06 92 LEU A CA 1
ATOM 631 C C . LEU A 1 92 ? 4.270 9.282 0.288 1.00 96.06 92 LEU A C 1
ATOM 633 O O . LEU A 1 92 ? 5.121 10.094 0.635 1.00 96.06 92 LEU A O 1
ATOM 637 N N . GLY A 1 93 ? 3.250 9.622 -0.505 1.00 95.56 93 GLY A N 1
ATOM 638 C CA . GLY A 1 93 ? 2.974 10.993 -0.945 1.00 95.56 93 GLY A CA 1
ATOM 639 C C . GLY A 1 93 ? 2.158 11.827 0.050 1.00 95.56 93 GLY A C 1
ATOM 640 O O . GLY A 1 93 ? 1.774 12.949 -0.277 1.00 95.56 93 GLY A O 1
ATOM 641 N N . GLY A 1 94 ? 1.841 11.286 1.229 1.00 96.75 94 GLY A N 1
ATOM 642 C CA . GLY A 1 94 ? 0.991 11.914 2.236 1.00 96.75 94 GLY A CA 1
ATOM 643 C C . GLY A 1 94 ? -0.398 11.285 2.281 1.00 96.75 94 GLY A C 1
ATOM 644 O O . GLY A 1 94 ? -0.724 10.527 3.191 1.00 96.75 94 GLY A O 1
ATOM 645 N N . GLY A 1 95 ? -1.203 11.564 1.255 1.00 97.19 95 GLY A N 1
ATOM 646 C CA . GLY A 1 95 ? -2.467 10.872 1.018 1.00 97.19 95 GLY A CA 1
ATOM 647 C C . GLY A 1 95 ? -3.682 11.494 1.703 1.00 97.19 95 GLY A C 1
ATOM 648 O O . GLY A 1 95 ? -3.863 11.422 2.914 1.00 97.19 95 GLY A O 1
ATOM 649 N N . ILE A 1 96 ? -4.566 12.089 0.900 1.00 97.19 96 ILE A N 1
ATOM 650 C CA . ILE A 1 96 ? -5.802 12.692 1.404 1.00 97.19 96 ILE A CA 1
ATOM 651 C C . ILE A 1 96 ? -6.870 11.612 1.589 1.00 97.19 96 ILE A C 1
ATOM 653 O O . ILE A 1 96 ? -7.216 10.900 0.640 1.00 97.19 96 ILE A O 1
ATOM 657 N N . SER A 1 97 ? -7.456 11.580 2.785 1.00 97.38 97 SER A N 1
ATOM 658 C CA . SER A 1 97 ? -8.531 10.676 3.181 1.00 97.38 97 SER A CA 1
ATOM 659 C C . SER A 1 97 ? -9.846 11.421 3.435 1.00 97.38 97 SER A C 1
ATOM 661 O O . SER A 1 97 ? -9.865 12.628 3.678 1.00 97.38 97 SER A O 1
ATOM 663 N N . TYR A 1 98 ? -10.969 10.697 3.434 1.00 96.62 98 TYR A N 1
ATOM 664 C CA . TYR A 1 98 ? -12.229 11.204 3.998 1.00 96.62 98 TYR A CA 1
ATOM 665 C C . TYR A 1 98 ? -12.112 11.486 5.502 1.00 96.62 98 TYR A C 1
ATOM 667 O O . TYR A 1 98 ? -12.799 12.356 6.031 1.00 96.62 98 TYR A O 1
ATOM 675 N N . PHE A 1 99 ? -11.200 10.791 6.177 1.00 96.38 99 PHE A N 1
ATOM 676 C CA . PHE A 1 99 ? -10.959 10.902 7.610 1.00 96.38 99 PHE A CA 1
ATOM 677 C C . PHE A 1 99 ? -9.967 12.014 7.984 1.00 96.38 99 PHE A C 1
ATOM 679 O O . PHE A 1 99 ? -9.739 12.267 9.170 1.00 96.38 99 PHE A O 1
ATOM 686 N N . SER A 1 100 ? -9.410 12.722 6.994 1.00 97.19 100 SER A N 1
ATOM 687 C CA . SER A 1 100 ? -8.340 13.689 7.235 1.00 97.19 100 SER A CA 1
ATOM 688 C C . SER A 1 100 ? -8.659 14.847 8.177 1.00 97.19 100 SER A C 1
ATOM 690 O O . SER A 1 100 ? -7.775 15.196 8.956 1.00 97.19 100 SER A O 1
ATOM 692 N N . PRO A 1 101 ? -9.886 15.401 8.222 1.00 96.88 101 PRO A N 1
ATOM 693 C CA . PRO A 1 101 ? -10.222 16.430 9.207 1.00 96.88 101 PRO A CA 1
ATOM 694 C C . PRO A 1 101 ? -10.063 15.990 10.670 1.00 96.88 101 PRO A C 1
ATOM 696 O O . PRO A 1 101 ? -9.947 16.841 11.544 1.00 96.88 101 PRO A O 1
ATOM 699 N N . ARG A 1 102 ? -10.084 14.679 10.947 1.00 97.06 102 ARG A N 1
ATOM 700 C CA . ARG A 1 102 ? -9.986 14.130 12.306 1.00 97.06 102 ARG A CA 1
ATOM 701 C C . ARG A 1 102 ? -8.640 13.471 12.601 1.00 97.06 102 ARG A C 1
ATOM 703 O O . ARG A 1 102 ? -8.195 13.541 13.740 1.00 97.06 102 ARG A O 1
ATOM 710 N N . PHE A 1 103 ? -8.026 12.822 11.612 1.00 96.25 103 PHE A N 1
ATOM 711 C CA . PHE A 1 103 ? -6.849 11.969 11.827 1.00 96.25 103 PHE A CA 1
ATOM 712 C C . PHE A 1 103 ? -5.615 12.376 11.013 1.00 96.25 103 PHE A C 1
ATOM 714 O O . PHE A 1 103 ? -4.602 11.693 11.092 1.00 96.25 103 PHE A O 1
ATOM 721 N N . GLY A 1 104 ? -5.682 13.468 10.246 1.00 97.31 104 GLY A N 1
ATOM 722 C CA . GLY A 1 104 ? -4.581 13.879 9.375 1.00 97.31 104 GLY A CA 1
ATOM 723 C C . GLY A 1 104 ? -4.524 13.097 8.062 1.00 97.31 104 GLY A C 1
ATOM 724 O O . GLY A 1 104 ? -5.503 12.508 7.594 1.00 97.31 104 GLY A O 1
ATOM 725 N N . T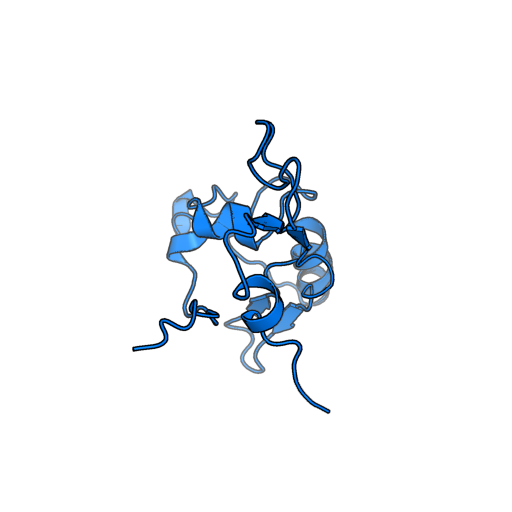RP A 1 105 ? -3.397 13.166 7.376 1.00 97.75 105 TRP A N 1
ATOM 726 C CA . TRP A 1 105 ? -3.204 12.464 6.112 1.00 97.75 105 TRP A CA 1
ATOM 727 C C . TRP A 1 105 ? -2.938 10.979 6.358 1.00 97.75 105 TRP A C 1
ATOM 729 O O . TRP A 1 105 ? -2.651 10.560 7.475 1.00 97.75 105 TRP A O 1
ATOM 739 N N . THR A 1 106 ? -3.054 10.154 5.320 1.00 98.00 106 THR A N 1
ATOM 740 C CA . THR A 1 106 ? -2.827 8.709 5.430 1.00 98.00 106 THR A CA 1
ATOM 741 C C . THR A 1 106 ? -1.470 8.402 6.066 1.00 98.00 106 THR A C 1
ATOM 743 O O . THR A 1 106 ? -1.406 7.568 6.967 1.00 98.00 106 THR A O 1
ATOM 746 N N . CYS A 1 107 ? -0.416 9.127 5.679 1.00 97.81 107 CYS A N 1
ATOM 747 C CA . CYS A 1 107 ? 0.921 9.013 6.263 1.00 97.81 107 CYS A CA 1
ATOM 748 C C . CYS A 1 107 ? 0.966 9.247 7.778 1.00 97.81 107 CYS A C 1
ATOM 750 O O . CYS A 1 107 ? 1.751 8.591 8.458 1.00 97.81 107 CYS A O 1
ATOM 752 N N . ASP A 1 108 ? 0.116 10.129 8.310 1.00 97.94 108 ASP A N 1
ATOM 753 C CA . ASP A 1 108 ? 0.101 10.500 9.731 1.00 97.94 108 ASP A CA 1
ATOM 754 C C . ASP A 1 108 ? -0.443 9.365 10.608 1.00 97.94 108 ASP A C 1
ATOM 756 O O . ASP A 1 108 ? -0.230 9.341 11.818 1.00 97.94 108 ASP A O 1
ATOM 760 N N . THR A 1 109 ? -1.139 8.406 9.991 1.00 96.81 109 THR A N 1
ATOM 761 C CA . THR A 1 109 ? -1.740 7.252 10.670 1.00 96.81 109 THR A CA 1
ATOM 762 C C . THR A 1 109 ? -0.890 5.982 10.593 1.00 96.81 109 THR A C 1
ATOM 764 O O . THR A 1 109 ? -1.279 4.953 11.143 1.00 96.81 109 THR A O 1
ATOM 767 N N . VAL A 1 110 ? 0.275 6.027 9.935 1.00 97.56 110 VAL A N 1
ATOM 768 C CA . VAL A 1 110 ? 1.144 4.853 9.773 1.00 97.56 110 VAL A CA 1
ATOM 769 C C . VAL A 1 110 ? 2.039 4.659 10.993 1.00 97.56 110 VAL A C 1
ATOM 771 O O . VAL A 1 110 ? 2.816 5.537 11.355 1.00 97.56 110 VAL A O 1
ATOM 774 N N . SER A 1 111 ? 1.986 3.468 11.594 1.00 97.31 111 SER A N 1
ATOM 775 C CA . SER A 1 111 ? 2.830 3.119 12.746 1.00 97.31 111 SER A CA 1
ATOM 776 C C . SER A 1 111 ? 4.205 2.558 12.364 1.00 97.31 111 SER A C 1
ATOM 778 O O . SER A 1 111 ? 5.154 2.703 13.131 1.00 97.31 111 SER A O 1
ATOM 780 N N . ASN A 1 112 ? 4.334 1.888 11.213 1.00 97.00 112 ASN A N 1
ATOM 781 C CA . ASN A 1 112 ? 5.581 1.247 10.789 1.00 97.00 112 ASN A CA 1
ATOM 782 C C . ASN A 1 112 ? 5.641 1.051 9.262 1.00 97.00 112 ASN A C 1
ATOM 784 O O . ASN A 1 112 ? 4.605 0.904 8.616 1.00 97.00 112 ASN A O 1
ATOM 788 N N . TYR A 1 113 ? 6.860 0.994 8.716 1.00 96.50 113 TYR A N 1
ATOM 789 C CA . TYR A 1 113 ? 7.142 0.552 7.350 1.00 96.50 113 TYR A CA 1
ATOM 790 C C . TYR A 1 113 ? 8.182 -0.570 7.353 1.00 96.50 113 TYR A C 1
ATOM 792 O O . TYR A 1 113 ? 9.221 -0.460 8.006 1.00 96.50 113 TYR A O 1
ATOM 800 N N . GLN A 1 114 ? 7.958 -1.591 6.526 1.00 95.81 114 GLN A N 1
ATOM 801 C CA . GLN A 1 114 ? 8.996 -2.540 6.137 1.00 95.81 114 GLN A CA 1
ATOM 802 C C . GLN A 1 114 ? 9.650 -2.056 4.838 1.00 95.81 114 GLN A C 1
ATOM 804 O O . GLN A 1 114 ? 8.970 -1.873 3.828 1.00 95.81 114 GLN A O 1
ATOM 809 N N . VAL A 1 115 ? 10.964 -1.827 4.868 1.00 93.88 115 VAL A N 1
ATOM 810 C CA . VAL A 1 115 ? 11.709 -1.195 3.769 1.00 93.88 115 VAL A CA 1
ATOM 811 C C . VAL A 1 115 ? 12.857 -2.094 3.325 1.00 93.88 115 VAL A C 1
ATOM 813 O O . VAL A 1 115 ? 13.568 -2.658 4.156 1.00 93.88 115 VAL A O 1
ATOM 816 N N . VAL A 1 116 ? 13.043 -2.202 2.008 1.00 91.75 116 VAL A N 1
ATOM 817 C CA . VAL A 1 116 ? 14.230 -2.807 1.395 1.00 91.75 116 VAL A CA 1
ATOM 818 C C . VAL A 1 116 ? 15.191 -1.686 1.023 1.00 91.75 116 VAL A C 1
ATOM 820 O O . VAL A 1 116 ? 14.825 -0.768 0.288 1.00 91.75 116 VAL A O 1
ATOM 823 N N . TRP A 1 117 ? 16.410 -1.756 1.548 1.00 85.12 117 TRP A N 1
ATOM 824 C CA . TRP A 1 117 ? 17.460 -0.781 1.272 1.00 85.12 117 TRP A CA 1
ATOM 825 C C . TRP A 1 117 ? 18.323 -1.247 0.098 1.00 85.12 117 TRP A C 1
ATOM 827 O O . TRP A 1 117 ? 18.589 -2.446 -0.009 1.00 85.12 117 TRP A O 1
ATOM 837 N N . PRO A 1 118 ? 18.797 -0.332 -0.762 1.00 74.88 118 PRO A N 1
ATOM 838 C CA . PRO A 1 118 ? 19.829 -0.674 -1.729 1.00 74.88 118 PRO A CA 1
ATOM 839 C C . PRO A 1 118 ? 21.105 -1.056 -0.971 1.00 74.88 118 PRO A C 1
ATOM 841 O O . PRO A 1 118 ? 21.553 -0.321 -0.087 1.00 74.88 118 PRO A O 1
ATOM 844 N N . MET A 1 119 ? 21.685 -2.213 -1.287 1.00 68.75 119 MET A N 1
ATOM 845 C CA . MET A 1 119 ? 22.975 -2.589 -0.720 1.00 68.75 119 MET A CA 1
ATOM 846 C C . MET A 1 119 ? 24.078 -1.756 -1.371 1.00 68.75 119 MET A C 1
ATOM 848 O O . MET A 1 119 ? 24.282 -1.814 -2.576 1.00 68.75 119 MET A O 1
ATOM 852 N N . VAL A 1 120 ? 24.817 -0.988 -0.570 1.00 61.47 120 VAL A N 1
ATOM 853 C CA . VAL A 1 120 ? 26.070 -0.363 -1.010 1.00 61.47 120 VAL A CA 1
ATOM 854 C C . VAL A 1 120 ? 27.187 -1.357 -0.715 1.00 61.47 120 VAL A C 1
ATOM 856 O O . VAL A 1 120 ? 27.494 -1.606 0.451 1.00 61.47 120 VAL A O 1
ATOM 859 N N . ARG A 1 121 ? 27.790 -1.949 -1.749 1.00 57.50 121 ARG A N 1
ATOM 860 C CA . ARG A 1 121 ? 29.029 -2.719 -1.571 1.00 57.50 121 ARG A CA 1
ATOM 861 C C . ARG A 1 121 ? 30.191 -1.742 -1.369 1.00 57.50 121 ARG A C 1
ATOM 863 O O . ARG A 1 121 ? 30.451 -0.918 -2.243 1.00 57.50 121 ARG A O 1
ATOM 870 N N . SER A 1 122 ? 30.834 -1.813 -0.202 1.00 57.84 122 SER A N 1
ATOM 871 C CA . SER A 1 122 ? 32.112 -1.148 0.105 1.00 57.84 122 SER A CA 1
ATOM 872 C C . SER A 1 122 ? 33.284 -1.828 -0.587 1.00 57.84 122 SER A C 1
ATOM 874 O O . SER A 1 122 ? 33.269 -3.082 -0.589 1.00 57.84 122 SER A O 1
#

Organism: NCBI:txid448051

Sequence (122 aa):
MASPDIDSVDQGSCHFAVRSGGHMGFAGAANIANGVTIDLGALNSVEVTEDRTMASVGVGATWGQVYSHLEPLGLSVAGGRSAPVGVGGLTLGGGISYFSPRFGWTCDTVSNYQVVWPMVRS

Secondary structure (DSSP, 8-state):
-----GGGGTTTT--EEEESS----STTSS--TTSEEEE-TT---EEE-TTSS-EEE-TT-BHHHHHHHHGGGT---S--SSTTSBHHHHHHT----TTHHHH-SGGGG------PPPP---

InterPro domains:
  IPR006094 FAD linked oxidase, N-terminal [PF01565] (14-117)
  IPR016166 FAD-binding domain, PCMH-type [PS51387] (1-122)
  IPR016169 FAD-binding, type PCMH, subdomain 2 [G3DSA:3.30.465.10] (6-121)
  IPR036318 FAD-binding, type PCMH-like superfamily [SSF56176] (14-118)
  IPR050416 FAD-linked Oxidoreductases in Biosynthetic Pathways [PTHR42973] (14-116)

Radius of gyration: 16.03 Å; chains: 1; bounding box: 49×37×40 Å